Protein AF-A0A934S6K7-F1 (afdb_monomer)

Secondary structure (DSSP, 8-state):
------HHHHHHHHTTSS-HHHHHHHHHHHHHH-SS--HHHHHHHH-TT--HHHHHHHHHTT-S--S--HHHHHHHHHHHHHTS---GGGTHHHHHHHHTTTT-SS-HHHHHHHHHHHHHHHH-HHHHHHHHHHHHGGGHHHHHHHHHHHH-

pLDDT: mean 91.79, std 8.11, range [45.41, 98.19]

Sequence (152 aa):
MTSVDPHHLLAALQLGVIGRDDVIAWADRRIGETDDPPYWLIEVSTASRASRIDLESMLREHTSEPEPSDQEFLGAMSVRLLDLSHPLKDILPTMYERFCLSNRKDARDEVGMIYLIDDEFDWDPGRGVATAKEFLEPYLERGRSLVEETKS

Structure (mmCIF, N/CA/C/O backbone):
data_AF-A0A934S6K7-F1
#
_entry.id   AF-A0A934S6K7-F1
#
loop_
_atom_site.group_PDB
_atom_site.id
_atom_site.type_symbol
_atom_site.label_atom_id
_atom_site.label_alt_id
_atom_site.label_comp_id
_atom_site.label_asym_id
_atom_site.label_entity_id
_atom_site.label_seq_id
_atom_site.pdbx_PDB_ins_code
_atom_site.Cartn_x
_atom_site.Cartn_y
_atom_site.Cartn_z
_atom_site.occupancy
_atom_site.B_iso_or_equiv
_atom_site.auth_seq_id
_atom_site.auth_comp_id
_atom_site.auth_asym_id
_atom_site.auth_atom_id
_atom_site.pdbx_PDB_model_num
ATOM 1 N N . MET A 1 1 ? 12.663 9.197 -25.235 1.00 45.41 1 MET A N 1
ATOM 2 C CA . MET A 1 1 ? 12.681 8.036 -24.327 1.00 45.41 1 MET A CA 1
ATOM 3 C C . MET A 1 1 ? 12.073 8.481 -23.020 1.00 45.41 1 MET A C 1
ATOM 5 O O . MET A 1 1 ? 12.708 9.229 -22.289 1.00 45.41 1 MET A O 1
ATOM 9 N N . THR A 1 2 ? 10.817 8.129 -22.778 1.00 51.28 2 THR A N 1
ATOM 10 C CA . THR A 1 2 ? 10.206 8.267 -21.456 1.00 51.28 2 THR A CA 1
ATOM 11 C C . THR A 1 2 ? 10.890 7.230 -20.572 1.00 51.28 2 THR A C 1
ATOM 13 O O . THR A 1 2 ? 10.781 6.038 -20.836 1.00 51.28 2 THR A O 1
ATOM 16 N N . SER A 1 3 ? 11.695 7.677 -19.608 1.00 64.38 3 SER A N 1
ATOM 17 C CA . SER A 1 3 ? 12.250 6.779 -18.595 1.00 64.38 3 SER A CA 1
ATOM 18 C C . SER A 1 3 ? 11.077 6.171 -17.834 1.00 64.38 3 SER A C 1
ATOM 20 O O . SER A 1 3 ? 10.241 6.917 -17.328 1.00 64.38 3 SER A O 1
ATOM 22 N N . VAL A 1 4 ? 10.977 4.845 -17.801 1.00 75.62 4 VAL A N 1
ATOM 23 C CA . VAL A 1 4 ? 9.991 4.152 -16.968 1.00 75.62 4 VAL A CA 1
ATOM 24 C C . VAL A 1 4 ? 10.476 4.285 -15.527 1.00 75.62 4 VAL A C 1
ATOM 26 O O . VAL A 1 4 ? 11.463 3.652 -15.165 1.00 75.62 4 VAL A O 1
ATOM 29 N N . ASP A 1 5 ? 9.844 5.152 -14.737 1.00 85.62 5 ASP A N 1
ATOM 30 C CA . ASP A 1 5 ? 10.113 5.261 -13.301 1.00 85.62 5 ASP A CA 1
ATOM 31 C C . ASP A 1 5 ? 9.235 4.245 -12.553 1.00 85.62 5 ASP A C 1
ATOM 33 O O . ASP A 1 5 ? 8.005 4.338 -12.630 1.00 85.62 5 ASP A O 1
ATOM 37 N N . PRO A 1 6 ? 9.820 3.256 -11.854 1.00 91.81 6 PRO A N 1
ATOM 38 C CA . PRO A 1 6 ? 9.061 2.246 -11.137 1.00 91.81 6 PRO A CA 1
ATOM 39 C C . PRO A 1 6 ? 8.583 2.705 -9.750 1.00 91.81 6 PRO A C 1
ATOM 41 O O . PRO A 1 6 ? 8.136 1.851 -8.988 1.00 91.81 6 PRO A O 1
ATOM 44 N N . HIS A 1 7 ? 8.659 3.997 -9.394 1.00 93.19 7 HIS A N 1
ATOM 45 C CA . HIS A 1 7 ? 8.275 4.510 -8.069 1.00 93.19 7 HIS A CA 1
ATOM 46 C C . HIS A 1 7 ? 6.943 3.939 -7.554 1.00 93.19 7 HIS A C 1
ATOM 48 O O . HIS A 1 7 ? 6.908 3.265 -6.525 1.00 93.19 7 HIS A O 1
ATOM 54 N N . HIS A 1 8 ? 5.849 4.149 -8.292 1.00 91.62 8 HIS A N 1
ATOM 55 C CA . HIS A 1 8 ? 4.522 3.702 -7.866 1.00 91.62 8 HIS A CA 1
ATOM 56 C C . HIS A 1 8 ? 4.418 2.170 -7.773 1.00 91.62 8 HIS A C 1
ATOM 58 O O . HIS A 1 8 ? 3.750 1.648 -6.882 1.00 91.62 8 HIS A O 1
ATOM 64 N N . LEU A 1 9 ? 5.130 1.433 -8.632 1.00 94.12 9 LEU A N 1
ATOM 65 C CA . LEU A 1 9 ? 5.201 -0.028 -8.561 1.00 94.12 9 LEU A CA 1
ATOM 66 C C . LEU A 1 9 ? 5.937 -0.493 -7.297 1.00 94.12 9 LEU A C 1
ATOM 68 O O . LEU A 1 9 ? 5.471 -1.397 -6.603 1.00 94.12 9 LEU A O 1
ATOM 72 N N . LEU A 1 10 ? 7.066 0.146 -6.978 1.00 95.50 10 LEU A N 1
ATOM 73 C CA . LEU A 1 10 ? 7.830 -0.115 -5.763 1.00 95.50 10 LEU A CA 1
ATOM 74 C C . LEU A 1 10 ? 6.997 0.203 -4.517 1.00 95.50 10 LEU A C 1
ATOM 76 O O . LEU A 1 10 ? 6.909 -0.638 -3.625 1.00 95.50 10 LEU A O 1
ATOM 80 N N . ALA A 1 11 ? 6.347 1.367 -4.476 1.00 94.12 11 ALA A N 1
ATOM 81 C CA . ALA A 1 11 ? 5.475 1.771 -3.378 1.00 94.12 11 ALA A CA 1
ATOM 82 C C . ALA A 1 11 ? 4.327 0.768 -3.176 1.00 94.12 11 ALA A C 1
ATOM 84 O O . ALA A 1 11 ? 4.097 0.298 -2.060 1.00 94.12 11 ALA A O 1
ATOM 85 N N . ALA A 1 12 ? 3.648 0.366 -4.253 1.00 94.00 12 ALA A N 1
ATOM 86 C CA . ALA A 1 12 ? 2.582 -0.630 -4.200 1.00 94.00 12 ALA A CA 1
ATOM 87 C C . ALA A 1 12 ? 3.072 -1.977 -3.627 1.00 94.00 12 ALA A C 1
ATOM 89 O O . ALA A 1 12 ? 2.392 -2.593 -2.795 1.00 94.00 12 ALA A O 1
ATOM 90 N N . LEU A 1 13 ? 4.263 -2.425 -4.045 1.00 95.06 13 LEU A N 1
ATOM 91 C CA . LEU A 1 13 ? 4.880 -3.664 -3.571 1.00 95.06 13 LEU A CA 1
ATOM 92 C C . LEU A 1 13 ? 5.267 -3.568 -2.088 1.00 95.06 13 LEU A C 1
ATOM 94 O O . LEU A 1 13 ? 4.889 -4.438 -1.302 1.00 95.06 13 LEU A O 1
ATOM 98 N N . GLN A 1 14 ? 5.957 -2.495 -1.690 1.00 94.38 14 GLN A N 1
ATOM 99 C CA . GLN A 1 14 ? 6.378 -2.227 -0.308 1.00 94.38 14 GLN A CA 1
ATOM 100 C C . GLN A 1 14 ? 5.189 -2.162 0.656 1.00 94.38 14 GLN A C 1
ATOM 102 O O . GLN A 1 14 ? 5.246 -2.675 1.777 1.00 94.38 14 GLN A O 1
ATOM 107 N N . LEU A 1 15 ? 4.078 -1.582 0.211 1.00 93.75 15 LEU A N 1
ATOM 108 C CA . LEU A 1 15 ? 2.873 -1.431 1.020 1.00 93.75 15 LEU A CA 1
ATOM 109 C C . LEU A 1 15 ? 1.969 -2.675 0.983 1.00 93.75 15 LEU A C 1
ATOM 111 O O . LEU A 1 15 ? 0.989 -2.747 1.726 1.00 93.75 15 LEU A O 1
ATOM 115 N N . GLY A 1 16 ? 2.318 -3.679 0.171 1.00 92.12 16 GLY A N 1
ATOM 116 C CA . GLY A 1 16 ? 1.642 -4.973 0.117 1.00 92.12 16 GLY A CA 1
ATOM 117 C C . GLY A 1 16 ? 0.249 -4.930 -0.507 1.00 92.12 16 GLY A C 1
ATOM 118 O O . GLY A 1 16 ? -0.581 -5.774 -0.172 1.00 92.12 16 GLY A O 1
ATOM 119 N N . VAL A 1 17 ? -0.020 -3.952 -1.379 1.00 94.19 17 VAL A N 1
ATOM 120 C CA . VAL A 1 17 ? -1.268 -3.888 -2.168 1.00 94.19 17 VAL A CA 1
ATOM 121 C C . VAL A 1 17 ? -1.162 -4.641 -3.494 1.00 94.19 17 VAL A C 1
ATOM 123 O O . VAL A 1 17 ? -2.184 -4.938 -4.109 1.00 94.19 17 VAL A O 1
ATOM 126 N N . ILE A 1 18 ? 0.059 -4.998 -3.898 1.00 94.19 18 ILE A N 1
ATOM 127 C CA . ILE A 1 18 ? 0.346 -5.905 -5.011 1.00 94.19 18 ILE A CA 1
ATOM 128 C C . ILE A 1 18 ? 1.355 -6.978 -4.593 1.00 94.19 18 ILE A C 1
ATOM 130 O O . ILE A 1 18 ? 2.089 -6.827 -3.609 1.00 94.19 18 ILE A O 1
ATOM 134 N N . GLY A 1 19 ? 1.391 -8.072 -5.347 1.00 93.19 19 GLY A N 1
ATOM 135 C CA . GLY A 1 19 ? 2.331 -9.169 -5.172 1.00 93.19 19 GLY A CA 1
ATOM 136 C C . GLY A 1 19 ? 3.471 -9.166 -6.189 1.00 93.19 19 GLY A C 1
ATOM 137 O O . GLY A 1 19 ? 3.531 -8.367 -7.119 1.00 93.19 19 GL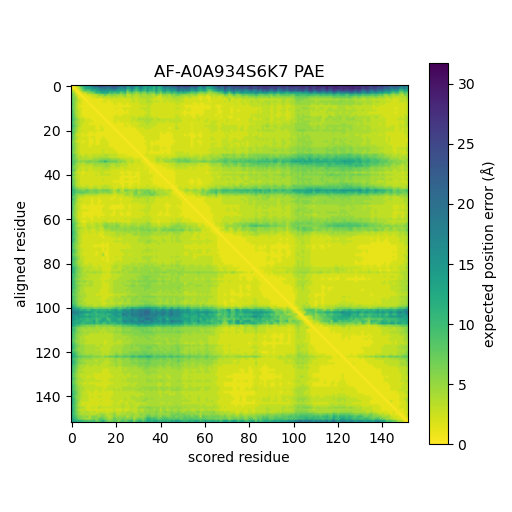Y A O 1
ATOM 138 N N . ARG A 1 20 ? 4.379 -10.135 -6.036 1.00 94.75 20 ARG A N 1
ATOM 139 C CA . ARG A 1 20 ? 5.492 -10.357 -6.977 1.00 94.75 20 ARG A CA 1
ATOM 140 C C . ARG A 1 20 ? 5.003 -10.618 -8.401 1.00 94.75 20 ARG A C 1
ATOM 142 O O . ARG A 1 20 ? 5.603 -10.142 -9.355 1.00 94.75 20 ARG A O 1
ATOM 149 N N . ASP A 1 21 ? 3.928 -11.389 -8.527 1.00 93.44 21 ASP A N 1
ATOM 150 C CA . ASP A 1 21 ? 3.403 -11.796 -9.827 1.00 93.44 21 ASP A CA 1
ATOM 151 C C . ASP A 1 21 ? 2.821 -10.588 -10.579 1.00 93.44 21 ASP A C 1
ATOM 153 O O . ASP A 1 21 ? 2.961 -10.507 -11.796 1.00 93.44 21 ASP A O 1
ATOM 157 N N . ASP A 1 22 ? 2.263 -9.604 -9.861 1.00 94.56 22 ASP A N 1
ATOM 158 C CA . ASP A 1 22 ? 1.815 -8.336 -10.448 1.00 94.56 22 ASP A CA 1
ATOM 159 C C . ASP A 1 22 ? 2.997 -7.523 -10.999 1.00 94.56 22 ASP A C 1
ATOM 161 O O . ASP A 1 22 ? 2.909 -6.979 -12.098 1.00 94.56 22 ASP A O 1
ATOM 165 N N . VAL A 1 23 ? 4.120 -7.487 -10.269 1.00 95.06 23 VAL A N 1
ATOM 166 C CA . VAL A 1 23 ? 5.362 -6.805 -10.682 1.00 95.06 23 VAL A CA 1
ATOM 167 C C . VAL A 1 23 ? 5.957 -7.442 -11.934 1.00 95.06 23 VAL A C 1
ATOM 169 O O . VAL A 1 23 ? 6.309 -6.737 -12.879 1.00 95.06 23 VAL A O 1
ATOM 172 N N . ILE A 1 24 ? 6.032 -8.774 -11.968 1.00 94.62 24 ILE A N 1
ATOM 173 C CA . ILE A 1 24 ? 6.522 -9.520 -13.135 1.00 94.62 24 ILE A CA 1
ATOM 174 C C . ILE A 1 24 ? 5.600 -9.280 -14.335 1.00 94.62 24 ILE A C 1
ATOM 176 O O . ILE A 1 24 ? 6.071 -8.922 -15.411 1.00 94.62 24 ILE A O 1
ATOM 180 N N . ALA A 1 25 ? 4.283 -9.393 -14.141 1.00 94.06 25 ALA A N 1
ATOM 181 C CA . ALA A 1 25 ? 3.315 -9.171 -15.208 1.00 94.06 25 ALA A CA 1
ATOM 182 C C . ALA A 1 25 ? 3.346 -7.726 -15.733 1.00 94.06 25 ALA A C 1
ATOM 184 O O . ALA A 1 25 ? 3.138 -7.497 -16.924 1.00 94.06 25 ALA A O 1
ATOM 185 N N . TRP A 1 26 ? 3.591 -6.744 -14.862 1.00 94.69 26 TRP A N 1
ATOM 186 C CA . TRP A 1 26 ? 3.822 -5.361 -15.273 1.00 94.69 26 TRP A CA 1
ATOM 187 C C . TRP A 1 26 ? 5.076 -5.239 -16.142 1.00 94.69 26 TRP A C 1
ATOM 189 O O . TRP A 1 26 ? 5.010 -4.626 -17.207 1.00 94.69 26 TRP A O 1
ATOM 199 N N . ALA A 1 27 ? 6.185 -5.872 -15.750 1.00 94.62 27 ALA A N 1
ATOM 200 C CA . ALA A 1 27 ? 7.419 -5.841 -16.531 1.00 94.62 27 ALA A CA 1
ATOM 201 C C . ALA A 1 27 ? 7.230 -6.474 -17.918 1.00 94.62 27 ALA A C 1
ATOM 203 O O . ALA A 1 27 ? 7.618 -5.873 -18.920 1.00 94.62 27 ALA A O 1
ATOM 204 N N . ASP A 1 28 ? 6.552 -7.622 -17.992 1.00 94.62 28 ASP A N 1
ATOM 205 C CA . ASP A 1 28 ? 6.218 -8.294 -19.254 1.00 94.62 28 ASP A CA 1
ATOM 206 C C . ASP A 1 28 ? 5.406 -7.392 -20.196 1.00 94.62 28 ASP A C 1
ATOM 208 O O . ASP A 1 28 ? 5.706 -7.302 -21.390 1.00 94.62 28 ASP A O 1
ATOM 212 N N . ARG A 1 29 ? 4.394 -6.685 -19.668 1.00 93.25 29 ARG A N 1
ATOM 213 C CA . ARG A 1 29 ? 3.597 -5.727 -20.454 1.00 93.25 29 ARG A CA 1
ATOM 214 C C . ARG A 1 29 ? 4.459 -4.585 -20.981 1.00 93.25 29 ARG A C 1
ATOM 216 O O . ARG A 1 29 ? 4.433 -4.310 -22.178 1.00 93.25 29 ARG A O 1
ATOM 223 N N . ARG A 1 30 ? 5.270 -3.967 -20.119 1.00 92.31 30 ARG A N 1
ATOM 224 C CA . ARG A 1 30 ? 6.146 -2.846 -20.499 1.00 92.31 30 ARG A CA 1
ATOM 225 C C . ARG A 1 30 ? 7.193 -3.240 -21.539 1.00 92.31 30 ARG A C 1
ATOM 227 O O . ARG A 1 30 ? 7.492 -2.438 -22.423 1.00 92.31 30 ARG A O 1
ATOM 234 N N . ILE A 1 31 ? 7.702 -4.472 -21.481 1.00 93.12 31 ILE A N 1
ATOM 235 C CA . ILE A 1 31 ? 8.561 -5.048 -22.525 1.00 93.12 31 ILE A CA 1
ATOM 236 C C . ILE A 1 31 ? 7.799 -5.148 -23.849 1.00 93.12 31 ILE A C 1
ATOM 238 O O . ILE A 1 31 ? 8.321 -4.732 -24.876 1.00 93.12 31 ILE A O 1
ATOM 242 N N . GLY A 1 32 ? 6.563 -5.658 -23.837 1.00 91.81 32 GLY A N 1
ATOM 243 C CA . GLY A 1 32 ? 5.741 -5.787 -25.046 1.00 91.81 32 GLY A CA 1
ATOM 244 C C . GLY A 1 32 ? 5.332 -4.454 -25.689 1.00 91.81 32 GLY A C 1
ATOM 245 O O . GLY A 1 32 ? 5.077 -4.411 -26.890 1.00 91.81 32 GLY A O 1
ATOM 246 N N . GLU A 1 33 ? 5.278 -3.375 -24.907 1.00 90.69 33 GLU A N 1
ATOM 247 C CA . GLU A 1 33 ? 4.948 -2.016 -25.362 1.00 90.69 33 GLU A CA 1
ATOM 248 C C . GLU A 1 33 ? 6.155 -1.225 -25.891 1.00 90.69 33 GLU A C 1
ATOM 250 O O . GLU A 1 33 ? 5.976 -0.162 -26.488 1.00 90.69 33 GLU A O 1
ATOM 255 N N . THR A 1 34 ? 7.378 -1.712 -25.661 1.00 87.00 34 THR A N 1
ATOM 256 C CA . THR A 1 34 ? 8.613 -0.967 -25.931 1.00 87.00 34 THR A CA 1
ATOM 257 C C . THR A 1 34 ? 9.475 -1.706 -26.950 1.00 87.00 34 THR A C 1
ATOM 259 O O . THR A 1 34 ? 9.864 -2.844 -26.719 1.00 87.00 34 THR A O 1
ATOM 262 N N . ASP A 1 35 ? 9.844 -1.044 -28.051 1.00 88.19 35 ASP A N 1
ATOM 263 C CA . ASP A 1 35 ? 10.693 -1.651 -29.093 1.00 88.19 35 ASP A CA 1
ATOM 264 C C . ASP A 1 35 ? 12.117 -1.990 -28.597 1.00 88.19 35 ASP A C 1
ATOM 266 O O . ASP A 1 35 ? 12.725 -2.952 -29.062 1.00 88.19 35 ASP A O 1
ATOM 270 N N . ASP A 1 36 ? 12.645 -1.199 -27.656 1.00 89.75 36 ASP A N 1
ATOM 271 C CA . ASP A 1 36 ? 13.972 -1.360 -27.040 1.00 89.75 36 ASP A CA 1
ATOM 272 C C . ASP A 1 36 ? 13.860 -1.238 -25.505 1.00 89.75 36 ASP A C 1
ATOM 274 O O . ASP A 1 36 ? 14.104 -0.165 -24.937 1.00 89.75 36 ASP A O 1
ATOM 278 N N . PRO A 1 37 ? 13.368 -2.286 -24.814 1.00 90.25 37 PRO A N 1
ATOM 279 C CA . PRO A 1 37 ? 13.133 -2.236 -23.379 1.00 90.25 37 PRO A CA 1
ATOM 280 C C . PRO A 1 37 ? 14.462 -2.184 -22.611 1.00 90.25 37 PRO A C 1
ATOM 282 O O . PRO A 1 37 ? 15.412 -2.895 -22.954 1.00 90.25 37 PRO A O 1
ATOM 285 N N . PRO A 1 38 ? 14.551 -1.388 -21.532 1.00 91.50 38 PRO A N 1
ATOM 286 C CA . PRO A 1 38 ? 15.770 -1.317 -20.744 1.00 91.50 38 PRO A CA 1
ATOM 287 C C . PRO A 1 38 ? 16.055 -2.663 -20.065 1.00 91.50 38 PRO A C 1
ATOM 289 O O . PRO A 1 38 ? 15.145 -3.353 -19.609 1.00 91.50 38 PRO A O 1
ATOM 292 N 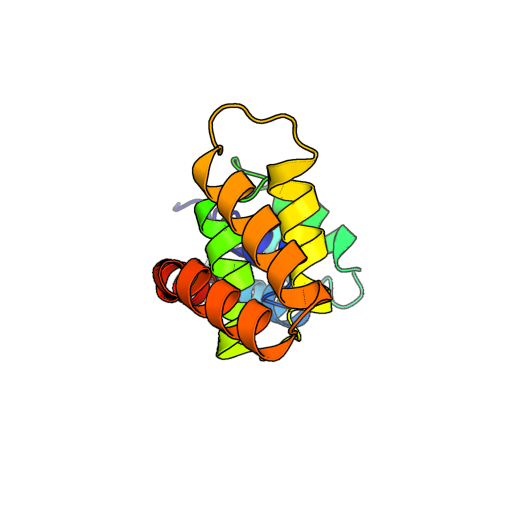N . TYR A 1 39 ? 17.337 -3.019 -19.960 1.00 92.50 39 TYR A N 1
ATOM 293 C CA . TYR A 1 39 ? 17.766 -4.343 -19.492 1.00 92.50 39 TYR A CA 1
ATOM 294 C C . TYR A 1 39 ? 17.217 -4.717 -18.104 1.00 92.50 39 TYR A C 1
ATOM 296 O O . TYR A 1 39 ? 16.782 -5.849 -17.909 1.00 92.50 39 TYR A O 1
ATOM 304 N N . TRP A 1 40 ? 17.132 -3.759 -17.178 1.00 93.69 40 TRP A N 1
ATOM 305 C CA . TRP A 1 40 ? 16.592 -3.997 -15.835 1.00 93.69 40 TRP A CA 1
ATOM 306 C C . TRP A 1 40 ? 15.147 -4.516 -15.848 1.00 93.69 40 TRP A C 1
ATOM 308 O O . TRP A 1 40 ? 14.753 -5.303 -14.992 1.00 93.69 40 TRP A O 1
ATOM 318 N N . LEU A 1 41 ? 14.351 -4.123 -16.846 1.00 94.25 41 LEU A N 1
ATOM 319 C CA . LEU A 1 41 ? 12.968 -4.564 -16.988 1.00 94.25 41 LEU A CA 1
ATOM 320 C C . LEU A 1 41 ? 12.903 -6.045 -17.389 1.00 94.25 41 LEU A C 1
ATOM 322 O O . LEU A 1 41 ? 12.055 -6.788 -16.898 1.00 94.25 41 LEU A O 1
ATOM 326 N N . ILE A 1 42 ? 13.847 -6.489 -18.226 1.00 94.56 42 ILE A N 1
ATOM 327 C CA . ILE A 1 42 ? 14.028 -7.900 -18.600 1.00 94.56 42 ILE A CA 1
ATOM 328 C C . ILE A 1 42 ? 14.454 -8.717 -17.374 1.00 94.56 42 ILE A C 1
ATOM 330 O O . ILE A 1 42 ? 13.958 -9.825 -17.160 1.00 94.56 42 ILE A O 1
ATOM 334 N N . GLU A 1 43 ? 15.339 -8.173 -16.538 1.00 95.19 43 GLU A N 1
ATOM 335 C CA . GLU A 1 43 ? 15.738 -8.831 -15.291 1.00 95.19 43 GLU A CA 1
ATOM 336 C C . GLU A 1 43 ? 14.545 -9.003 -14.348 1.00 95.19 43 GLU A C 1
ATOM 338 O O . GLU A 1 43 ? 14.328 -10.105 -13.848 1.00 95.19 43 GLU A O 1
ATOM 343 N N . VAL A 1 44 ? 13.717 -7.967 -14.164 1.00 94.88 44 VAL A N 1
ATOM 344 C CA . VAL A 1 44 ? 12.491 -8.057 -13.350 1.00 94.88 44 VAL A CA 1
ATOM 345 C C . VAL A 1 44 ? 11.511 -9.089 -13.922 1.00 94.88 44 VAL A C 1
ATOM 347 O O . VAL A 1 44 ? 11.021 -9.939 -13.181 1.00 94.88 44 VAL A O 1
ATOM 350 N N . SER A 1 45 ? 11.258 -9.070 -15.233 1.00 95.44 45 SER A N 1
ATOM 351 C CA . SER A 1 45 ? 10.376 -10.032 -15.923 1.00 95.44 45 SER A CA 1
ATOM 352 C C . SER A 1 45 ? 10.830 -11.488 -15.728 1.00 95.44 45 SER A C 1
ATOM 354 O O . SER A 1 45 ? 10.030 -12.395 -15.484 1.00 95.44 45 SER A O 1
ATOM 356 N N . THR A 1 46 ? 12.140 -11.735 -15.753 1.00 95.25 46 THR A N 1
ATOM 357 C CA . THR A 1 46 ? 12.698 -13.091 -15.621 1.00 95.25 46 THR A CA 1
ATOM 358 C C . THR A 1 46 ? 12.895 -13.544 -14.167 1.00 95.25 46 THR A C 1
ATOM 360 O O . THR A 1 46 ? 13.153 -14.727 -13.911 1.00 95.25 46 THR A O 1
ATOM 363 N N . ALA A 1 47 ? 12.674 -12.660 -13.189 1.00 93.25 47 ALA A N 1
ATOM 364 C CA . ALA A 1 47 ? 12.870 -12.880 -11.756 1.00 93.25 47 ALA A CA 1
ATOM 365 C C . ALA A 1 47 ? 11.761 -13.717 -11.070 1.00 93.25 47 ALA A C 1
ATOM 367 O O . ALA A 1 47 ? 11.432 -13.516 -9.903 1.00 93.25 47 ALA A O 1
ATOM 368 N N . SER A 1 48 ? 11.215 -14.731 -11.747 1.00 82.94 48 SER A N 1
ATOM 369 C CA . SER A 1 48 ? 10.099 -15.580 -11.265 1.00 82.94 48 SER A CA 1
ATOM 370 C C . SER A 1 48 ? 10.291 -16.221 -9.876 1.00 82.94 48 SER A C 1
ATOM 372 O O . SER A 1 48 ? 9.325 -16.536 -9.169 1.00 82.94 48 SER A O 1
ATOM 374 N N . ARG A 1 49 ? 11.546 -16.423 -9.456 1.00 88.56 49 ARG A N 1
ATOM 375 C CA . ARG A 1 49 ? 11.911 -16.994 -8.147 1.00 88.56 49 ARG A CA 1
ATOM 376 C C . ARG A 1 49 ? 12.425 -15.968 -7.139 1.00 88.56 49 ARG A C 1
ATOM 378 O O . ARG A 1 49 ? 12.652 -16.355 -5.996 1.00 88.56 49 ARG A O 1
ATOM 385 N N . ALA A 1 50 ? 12.593 -14.708 -7.531 1.00 90.81 50 ALA A N 1
ATOM 386 C CA . ALA A 1 50 ? 13.087 -13.660 -6.647 1.00 90.81 50 ALA A CA 1
ATOM 387 C C . ALA A 1 50 ? 12.127 -13.446 -5.478 1.00 90.81 50 ALA A C 1
ATOM 389 O O . ALA A 1 50 ? 10.905 -13.510 -5.637 1.00 90.81 50 ALA A O 1
ATOM 390 N N . SER A 1 51 ? 12.656 -13.234 -4.279 1.00 94.12 51 SER A N 1
ATOM 391 C CA . SER A 1 51 ? 11.814 -12.873 -3.145 1.00 94.12 51 SER A CA 1
ATOM 392 C C . SER A 1 51 ? 11.201 -11.485 -3.367 1.00 94.12 51 SER A C 1
ATOM 394 O O . SER A 1 51 ? 11.632 -10.719 -4.227 1.00 94.12 51 SER A O 1
ATOM 396 N N . ARG A 1 52 ? 10.181 -11.139 -2.577 1.00 94.25 52 ARG A N 1
ATOM 397 C CA . ARG A 1 52 ? 9.636 -9.776 -2.589 1.00 94.25 52 ARG A CA 1
ATOM 398 C C . ARG A 1 52 ? 10.727 -8.733 -2.301 1.00 94.25 52 ARG A C 1
ATOM 400 O O . ARG A 1 52 ? 10.752 -7.711 -2.967 1.00 94.25 52 ARG A O 1
ATOM 407 N N . ILE A 1 53 ? 11.628 -9.020 -1.360 1.00 94.69 53 ILE A N 1
ATOM 408 C CA . ILE A 1 53 ? 12.736 -8.127 -0.989 1.00 94.69 53 ILE A CA 1
ATOM 409 C C . ILE A 1 53 ? 13.688 -7.931 -2.172 1.00 94.69 53 ILE A C 1
ATOM 411 O O . ILE A 1 53 ? 14.081 -6.805 -2.450 1.00 94.69 53 ILE A O 1
ATOM 415 N N . ASP A 1 54 ? 14.007 -9.000 -2.904 1.00 95.31 54 ASP A N 1
ATOM 416 C CA . ASP A 1 54 ? 14.877 -8.903 -4.082 1.00 95.31 54 ASP A CA 1
ATOM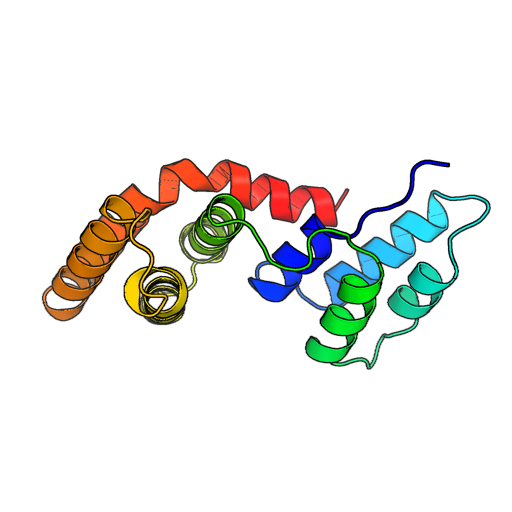 417 C C . ASP A 1 54 ? 14.244 -8.017 -5.166 1.00 95.31 54 ASP A C 1
ATOM 419 O O . ASP A 1 54 ? 14.914 -7.152 -5.723 1.00 95.31 54 ASP A O 1
ATOM 423 N N . LEU A 1 55 ? 12.939 -8.178 -5.424 1.00 95.75 55 LEU A N 1
ATOM 424 C CA . LEU A 1 55 ? 12.212 -7.319 -6.365 1.00 95.75 55 LEU A CA 1
ATOM 425 C C . LEU A 1 55 ? 12.169 -5.861 -5.893 1.00 95.75 55 LEU A C 1
ATOM 427 O O . LEU A 1 55 ? 12.394 -4.959 -6.694 1.00 95.75 55 LEU A O 1
ATOM 431 N N . GLU A 1 56 ? 11.927 -5.614 -4.602 1.00 95.75 56 GLU A N 1
ATOM 432 C CA . GLU A 1 56 ? 11.999 -4.263 -4.036 1.00 95.75 56 GLU A CA 1
ATOM 433 C C . GLU A 1 56 ? 13.390 -3.647 -4.243 1.00 95.75 56 GLU A C 1
ATOM 435 O O . GLU A 1 56 ? 13.482 -2.486 -4.635 1.00 95.75 56 GLU A O 1
ATOM 440 N N . SER A 1 57 ? 14.469 -4.409 -4.032 1.00 95.25 57 SER A N 1
ATOM 441 C CA . SER A 1 57 ? 15.842 -3.954 -4.282 1.00 95.25 57 SER A CA 1
ATOM 442 C C . SER A 1 57 ? 16.079 -3.599 -5.749 1.00 95.25 57 SER A C 1
ATOM 444 O O . SER A 1 57 ? 16.596 -2.519 -6.021 1.00 95.25 57 SER A O 1
ATOM 446 N N . MET A 1 58 ? 15.648 -4.449 -6.685 1.00 95.06 58 MET A N 1
ATOM 447 C CA . MET A 1 58 ? 15.791 -4.187 -8.122 1.00 95.06 58 MET A CA 1
ATOM 448 C C . MET A 1 58 ? 15.056 -2.909 -8.542 1.00 95.06 58 MET A C 1
ATOM 450 O O . MET A 1 58 ? 15.621 -2.061 -9.224 1.00 95.06 58 MET A O 1
ATOM 454 N N . LEU A 1 59 ? 13.804 -2.728 -8.108 1.00 95.00 59 LEU A N 1
ATOM 455 C CA . LEU A 1 59 ? 13.029 -1.529 -8.445 1.00 95.00 59 LEU A CA 1
ATOM 456 C C . LEU A 1 59 ? 13.619 -0.266 -7.797 1.00 95.00 59 LEU A C 1
ATOM 458 O O . LEU A 1 59 ? 13.627 0.800 -8.414 1.00 95.00 59 LEU A O 1
ATOM 462 N N . ARG A 1 60 ? 14.151 -0.385 -6.574 1.00 95.50 60 ARG A N 1
ATOM 463 C CA . ARG A 1 60 ? 14.770 0.717 -5.823 1.00 95.50 60 ARG A CA 1
ATOM 464 C C . ARG A 1 60 ? 15.975 1.326 -6.544 1.00 95.50 60 ARG A C 1
ATOM 466 O O . ARG A 1 60 ? 16.189 2.527 -6.427 1.00 95.50 60 ARG A O 1
ATOM 473 N N . GLU A 1 61 ? 16.739 0.537 -7.297 1.00 94.31 61 GLU A N 1
ATOM 474 C CA . GLU A 1 61 ? 17.897 1.020 -8.070 1.00 94.31 61 GLU A CA 1
ATOM 475 C C . GLU A 1 61 ? 17.511 1.909 -9.264 1.00 94.31 61 GLU A C 1
ATOM 477 O O . GLU A 1 61 ? 18.347 2.649 -9.786 1.00 94.31 61 GLU A O 1
ATOM 482 N N . HIS A 1 62 ? 16.243 1.863 -9.682 1.00 93.38 62 HIS A N 1
ATOM 483 C CA . HIS A 1 62 ? 15.756 2.517 -10.896 1.00 93.38 62 HIS A CA 1
ATOM 484 C C . HIS A 1 62 ? 14.732 3.625 -10.650 1.00 93.38 62 HIS A C 1
ATOM 486 O O . HIS A 1 62 ? 14.213 4.185 -11.613 1.00 93.38 62 HIS A O 1
ATOM 492 N N . THR A 1 63 ? 14.478 3.984 -9.392 1.00 91.62 63 THR A N 1
ATOM 493 C CA . THR A 1 63 ? 13.620 5.117 -9.031 1.00 91.62 63 THR A CA 1
ATOM 494 C C . THR A 1 63 ? 14.399 6.198 -8.285 1.00 91.62 63 THR A C 1
ATOM 496 O O . THR A 1 63 ? 15.330 5.912 -7.530 1.00 91.62 63 THR A O 1
ATOM 499 N N . SER A 1 64 ? 14.017 7.462 -8.481 1.00 87.81 64 SER A N 1
ATOM 500 C CA . SER A 1 64 ? 14.533 8.581 -7.682 1.00 87.81 64 SER A CA 1
ATOM 501 C C . SER A 1 64 ? 13.855 8.711 -6.318 1.00 87.81 64 SER A C 1
ATOM 503 O O . SER A 1 64 ? 14.382 9.401 -5.445 1.00 87.81 64 SER A O 1
ATOM 505 N N . GLU A 1 65 ? 12.713 8.050 -6.119 1.00 90.94 65 GLU A N 1
ATOM 506 C CA . GLU A 1 65 ? 11.882 8.162 -4.919 1.00 90.94 65 GLU A CA 1
ATOM 507 C C . GLU A 1 65 ? 11.663 6.758 -4.326 1.00 90.94 65 GLU A C 1
ATOM 509 O O . GLU A 1 65 ? 10.667 6.096 -4.582 1.00 90.94 65 GLU A O 1
ATOM 514 N N . PRO A 1 66 ? 12.618 6.214 -3.558 1.00 88.69 66 PRO A N 1
ATOM 515 C CA . PRO A 1 66 ? 12.577 4.807 -3.149 1.00 88.69 66 PRO A CA 1
ATOM 516 C C . PRO A 1 66 ? 11.622 4.505 -1.984 1.00 88.69 66 PRO A C 1
ATOM 518 O O . PRO A 1 66 ? 11.423 3.339 -1.635 1.00 88.69 66 PRO A O 1
ATOM 521 N N . GLU A 1 67 ? 11.089 5.547 -1.348 1.00 91.44 67 GLU A N 1
ATOM 522 C CA . GLU A 1 67 ? 10.198 5.460 -0.198 1.00 91.44 67 GLU A CA 1
ATOM 523 C C . GLU A 1 67 ? 8.837 6.053 -0.572 1.00 91.44 67 GLU A C 1
ATOM 525 O O . GLU A 1 67 ? 8.799 7.125 -1.180 1.00 91.44 67 GLU A O 1
ATOM 530 N N . PRO A 1 68 ? 7.723 5.411 -0.188 1.00 92.25 68 PRO A N 1
ATOM 531 C CA . PRO A 1 68 ? 6.398 5.922 -0.487 1.00 92.25 68 PRO A CA 1
ATOM 532 C C . PRO A 1 68 ? 6.151 7.195 0.318 1.00 92.25 68 PRO A C 1
ATOM 534 O O . PRO A 1 68 ? 6.576 7.310 1.475 1.00 92.25 68 PRO A O 1
ATOM 537 N N . SER A 1 69 ? 5.415 8.135 -0.261 1.00 92.50 69 SER A N 1
ATOM 538 C CA . SER A 1 69 ? 4.879 9.282 0.469 1.00 92.50 69 SER A CA 1
ATOM 539 C C . SER A 1 69 ? 3.835 8.838 1.501 1.00 92.50 69 SER A C 1
ATOM 541 O O . SER A 1 69 ? 3.305 7.726 1.462 1.00 92.50 69 SER A O 1
ATOM 543 N N . ASP A 1 70 ? 3.481 9.719 2.435 1.00 92.69 70 ASP A N 1
ATOM 544 C CA . ASP A 1 70 ? 2.434 9.400 3.415 1.00 92.69 70 ASP A CA 1
ATOM 545 C C . ASP A 1 70 ? 1.048 9.276 2.785 1.00 92.69 70 ASP A C 1
ATOM 547 O O . ASP A 1 70 ? 0.223 8.501 3.257 1.00 92.69 70 ASP A O 1
ATOM 551 N N . GLN A 1 71 ? 0.805 10.004 1.695 1.00 93.19 71 GLN A N 1
ATOM 552 C CA . GLN A 1 71 ? -0.439 9.913 0.935 1.00 93.19 71 GLN A CA 1
ATOM 553 C C . GLN A 1 71 ? -0.572 8.541 0.266 1.00 93.19 71 GLN A C 1
ATOM 555 O O . GLN A 1 71 ? -1.640 7.935 0.301 1.00 93.19 71 GLN A O 1
ATOM 560 N N . GLU A 1 72 ? 0.517 8.015 -0.298 1.00 94.44 72 GLU A N 1
ATOM 561 C CA . GLU A 1 72 ? 0.549 6.653 -0.847 1.00 94.44 72 GLU A CA 1
ATOM 562 C C . GLU A 1 72 ? 0.441 5.602 0.243 1.00 94.44 72 GLU A C 1
ATOM 564 O O . GLU A 1 72 ? -0.294 4.631 0.083 1.00 94.44 72 GLU A O 1
ATOM 569 N N . PHE A 1 73 ? 1.115 5.817 1.372 1.00 95.81 73 PHE A N 1
ATOM 570 C CA . PHE A 1 73 ? 1.006 4.943 2.529 1.00 95.81 73 PHE A CA 1
ATOM 571 C C . PHE A 1 73 ? -0.447 4.841 3.019 1.00 95.81 73 PH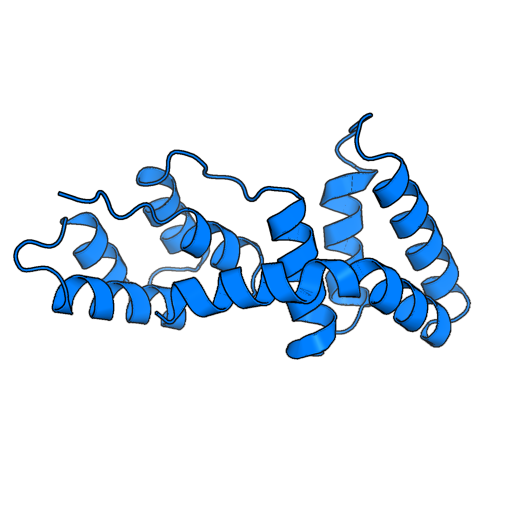E A C 1
ATOM 573 O O . PHE A 1 73 ? -0.980 3.736 3.125 1.00 95.81 73 PHE A O 1
ATOM 580 N N . LEU A 1 74 ? -1.109 5.974 3.279 1.00 96.44 74 LEU A N 1
ATOM 581 C CA . LEU A 1 74 ? -2.502 6.005 3.737 1.00 96.44 74 LEU A CA 1
ATOM 582 C C . LEU A 1 74 ? -3.459 5.458 2.671 1.00 96.44 74 LEU A C 1
ATOM 584 O O . LEU A 1 74 ? -4.370 4.705 3.012 1.00 96.44 74 LEU A O 1
ATOM 588 N N . GLY A 1 75 ? -3.209 5.739 1.389 1.00 97.06 75 GLY A N 1
ATOM 589 C CA . GLY A 1 75 ? -3.949 5.136 0.279 1.00 97.06 75 GLY A CA 1
ATOM 590 C C . GLY A 1 75 ? -3.799 3.613 0.215 1.00 97.06 75 GLY A C 1
ATOM 591 O O . GLY A 1 75 ? -4.761 2.887 -0.013 1.00 97.06 75 GLY A O 1
ATOM 592 N N . ALA A 1 76 ? -2.613 3.073 0.480 1.00 96.75 76 ALA A N 1
ATOM 593 C CA . ALA A 1 76 ? -2.446 1.628 0.536 1.00 96.75 76 ALA A CA 1
ATOM 594 C C . ALA A 1 76 ? -3.132 1.014 1.764 1.00 96.75 76 ALA A C 1
ATOM 596 O O . ALA A 1 76 ? -3.721 -0.063 1.666 1.00 96.75 76 ALA A O 1
ATOM 597 N N . MET A 1 77 ? -3.090 1.684 2.922 1.00 97.69 77 MET A N 1
ATOM 598 C CA . MET A 1 77 ? -3.797 1.211 4.118 1.00 97.69 77 MET A CA 1
ATOM 599 C C . MET A 1 77 ? -5.316 1.227 3.913 1.00 97.69 77 MET A C 1
ATOM 601 O O . MET A 1 77 ? -5.989 0.285 4.335 1.00 97.69 77 MET A O 1
ATOM 605 N N . SER A 1 78 ? -5.849 2.235 3.216 1.00 97.69 78 SER A N 1
ATOM 606 C CA . SER A 1 78 ? -7.270 2.304 2.874 1.00 97.69 78 SER A CA 1
ATOM 607 C C . SER A 1 78 ? -7.678 1.176 1.923 1.00 97.69 78 SER A C 1
ATOM 609 O O . SER A 1 78 ? -8.648 0.485 2.217 1.00 97.69 78 SER A O 1
ATOM 611 N N . VAL A 1 79 ? -6.903 0.883 0.871 1.00 97.25 79 VAL A N 1
ATOM 612 C CA . VAL A 1 79 ? -7.143 -0.279 -0.011 1.00 97.25 79 VAL A CA 1
ATOM 613 C C . VAL A 1 79 ? -7.091 -1.590 0.769 1.00 97.25 79 VAL A C 1
ATOM 615 O O . VAL A 1 79 ? -7.983 -2.428 0.624 1.00 97.25 79 VAL A O 1
ATOM 618 N N . ARG A 1 80 ? -6.086 -1.773 1.636 1.00 96.31 80 ARG A N 1
ATOM 619 C CA . ARG A 1 80 ? -5.974 -2.977 2.474 1.00 96.31 80 ARG A CA 1
ATOM 620 C C . ARG A 1 80 ? -7.214 -3.153 3.351 1.00 96.31 80 ARG A C 1
ATOM 622 O O . ARG A 1 80 ? -7.759 -4.252 3.392 1.00 96.31 80 ARG A O 1
ATOM 629 N N . LEU A 1 81 ? -7.676 -2.095 4.020 1.00 96.69 81 LEU A N 1
ATOM 630 C CA . LEU A 1 81 ? -8.821 -2.160 4.931 1.00 96.69 81 LEU A CA 1
ATOM 631 C C . LEU A 1 81 ? -10.166 -2.295 4.199 1.00 96.69 81 LEU A C 1
ATOM 633 O O . LEU A 1 81 ? -11.02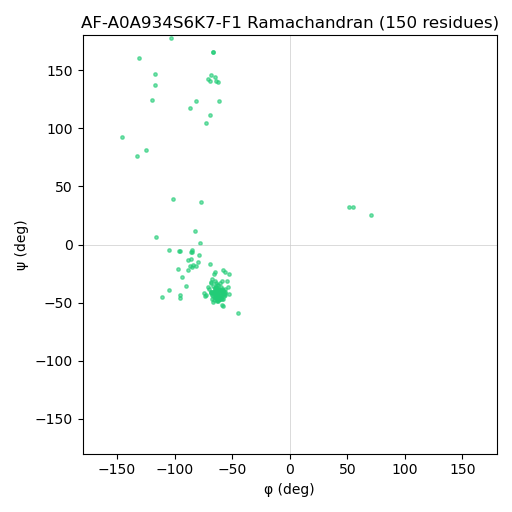5 -3.063 4.631 1.00 96.69 81 LEU A O 1
ATOM 637 N N . LEU A 1 82 ? -10.373 -1.519 3.133 1.00 95.56 82 LEU A N 1
ATOM 638 C CA . LEU A 1 82 ? -11.684 -1.305 2.512 1.00 95.56 82 LEU A CA 1
ATOM 639 C C . LEU A 1 82 ? -11.940 -2.232 1.322 1.00 95.56 82 LEU A C 1
ATOM 641 O O . LEU A 1 82 ? -13.023 -2.805 1.238 1.00 95.56 82 LEU A O 1
ATOM 645 N N . ASP A 1 83 ? -10.955 -2.417 0.441 1.00 94.56 83 ASP A N 1
ATOM 646 C CA . ASP A 1 83 ? -11.119 -3.212 -0.783 1.00 94.56 83 ASP A CA 1
ATOM 647 C C . ASP A 1 83 ? -10.654 -4.661 -0.577 1.00 94.56 83 ASP A C 1
ATOM 649 O O . ASP A 1 83 ? -11.365 -5.606 -0.920 1.00 94.56 83 ASP A O 1
ATOM 653 N N . LEU A 1 84 ? -9.484 -4.857 0.041 1.00 91.88 84 LEU A N 1
ATOM 654 C CA . LEU A 1 84 ? -8.931 -6.193 0.312 1.00 91.88 84 LEU A CA 1
ATOM 655 C C . LEU A 1 84 ? -9.464 -6.811 1.611 1.00 91.88 84 LEU A C 1
ATOM 657 O O . LEU A 1 84 ? -9.199 -7.980 1.891 1.00 91.88 84 LEU A O 1
ATOM 661 N N . SER A 1 85 ? -10.235 -6.048 2.394 1.00 94.69 85 SER A N 1
ATOM 662 C CA . SER A 1 85 ? -10.867 -6.499 3.642 1.00 94.69 85 SER A CA 1
ATOM 663 C C . SER A 1 85 ? -9.883 -7.092 4.662 1.00 94.69 85 SER A C 1
ATOM 665 O O . SER A 1 85 ? -10.235 -7.993 5.430 1.00 94.69 85 SER A O 1
ATOM 667 N N . HIS A 1 86 ? -8.642 -6.602 4.689 1.00 95.31 86 HIS A N 1
ATOM 668 C CA . HIS A 1 86 ? -7.694 -6.958 5.738 1.00 95.31 86 HIS A CA 1
ATOM 669 C C . HIS A 1 86 ? -8.210 -6.458 7.094 1.00 95.31 86 HIS A C 1
ATOM 671 O O . HIS A 1 86 ? -8.754 -5.354 7.188 1.00 95.31 86 HIS A O 1
ATOM 677 N N . PRO A 1 87 ? -8.040 -7.241 8.170 1.00 96.56 87 PRO A N 1
ATOM 678 C CA . PRO A 1 87 ? -8.519 -6.835 9.478 1.00 96.56 87 PRO A CA 1
ATOM 679 C C . PRO A 1 87 ? -7.661 -5.684 10.019 1.00 96.56 87 PRO A C 1
ATOM 681 O O . PRO A 1 87 ? -6.440 -5.679 9.866 1.00 96.56 87 PRO A O 1
ATOM 684 N N . LEU A 1 88 ? -8.295 -4.731 10.713 1.00 96.62 88 LEU A N 1
ATOM 685 C CA . LEU A 1 88 ? -7.621 -3.536 11.238 1.00 96.62 88 LEU A CA 1
ATOM 686 C C . LEU A 1 88 ? -6.392 -3.870 12.099 1.00 96.62 88 LEU A C 1
ATOM 688 O O . LEU A 1 88 ? -5.373 -3.198 11.986 1.00 96.62 88 LE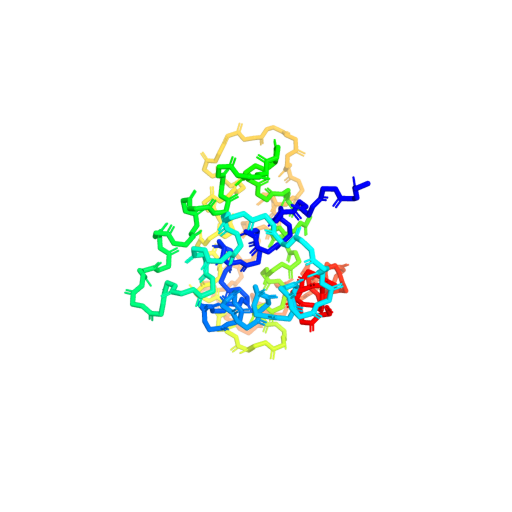U A O 1
ATOM 692 N N . LYS A 1 89 ? -6.438 -4.955 12.882 1.00 96.44 89 LYS A N 1
ATOM 693 C CA . LYS A 1 89 ? -5.305 -5.432 13.699 1.00 96.44 89 LYS A CA 1
ATOM 694 C C . LYS A 1 89 ? -4.011 -5.712 12.908 1.00 96.44 89 LYS A C 1
ATOM 696 O O . LYS A 1 89 ? -2.940 -5.678 13.498 1.00 96.44 89 LYS A O 1
ATOM 701 N N . ASP A 1 90 ? -4.102 -5.974 11.601 1.00 93.81 90 ASP A N 1
ATOM 702 C CA . ASP A 1 90 ? -2.950 -6.248 10.722 1.00 93.81 90 ASP A CA 1
ATOM 703 C C . ASP A 1 90 ? -2.469 -4.980 9.976 1.00 93.81 90 ASP A C 1
ATOM 705 O O . ASP A 1 90 ? -1.482 -5.011 9.233 1.00 93.81 90 ASP A O 1
ATOM 709 N N . ILE A 1 91 ? -3.195 -3.868 10.123 1.00 95.25 91 ILE A N 1
ATOM 710 C CA . ILE A 1 91 ? -2.952 -2.577 9.459 1.00 95.25 91 ILE A CA 1
ATOM 711 C C . ILE A 1 91 ? -2.480 -1.542 10.484 1.00 95.25 91 ILE A C 1
ATOM 713 O O . ILE A 1 91 ? -1.507 -0.826 10.251 1.00 95.25 91 ILE A O 1
ATOM 717 N N . LEU A 1 92 ? -3.148 -1.498 11.638 1.00 95.12 92 LEU A N 1
ATOM 718 C CA . LEU A 1 92 ? -2.929 -0.520 12.695 1.00 95.12 92 LEU A CA 1
ATOM 719 C C . LEU A 1 92 ? -1.476 -0.485 13.204 1.00 95.12 92 LEU A C 1
ATOM 721 O O . LEU A 1 92 ? -0.934 0.618 13.290 1.00 95.12 92 LEU A O 1
ATOM 725 N N . PRO A 1 93 ? -0.777 -1.619 13.438 1.00 94.56 93 PRO A N 1
ATOM 726 C CA . PRO A 1 93 ? 0.633 -1.578 13.832 1.00 94.56 93 PRO A CA 1
ATOM 727 C C . PRO A 1 93 ? 1.528 -0.894 12.792 1.00 94.56 93 PRO A C 1
ATOM 729 O O . PRO A 1 93 ? 2.439 -0.156 13.155 1.00 94.56 93 PRO A O 1
ATOM 732 N N . THR A 1 94 ? 1.244 -1.085 11.499 1.00 93.81 94 THR A N 1
ATOM 733 C CA . THR A 1 94 ? 1.998 -0.445 10.412 1.00 93.81 94 THR A CA 1
ATOM 734 C C . THR A 1 94 ? 1.770 1.068 10.403 1.00 93.81 94 THR A C 1
ATOM 736 O O . THR A 1 94 ? 2.714 1.835 10.226 1.00 93.81 94 THR A O 1
ATOM 739 N N . MET A 1 95 ? 0.531 1.519 10.633 1.00 94.25 95 MET A N 1
ATOM 740 C CA . MET A 1 95 ? 0.219 2.947 10.772 1.00 94.25 95 MET A CA 1
ATOM 741 C C . MET A 1 95 ? 0.923 3.550 11.993 1.00 94.25 95 MET A C 1
ATOM 743 O O . MET A 1 95 ? 1.535 4.614 11.897 1.00 94.25 95 MET A O 1
ATOM 747 N N . TYR A 1 96 ? 0.899 2.840 13.122 1.00 93.25 96 TYR A N 1
ATOM 748 C CA . TYR A 1 96 ? 1.565 3.261 14.350 1.00 93.25 96 TYR A CA 1
ATOM 749 C C . TYR A 1 96 ? 3.082 3.403 14.164 1.00 93.25 96 TYR A C 1
ATOM 751 O O . TYR A 1 96 ? 3.670 4.410 14.558 1.00 93.25 96 TYR A O 1
ATOM 759 N N . GLU A 1 97 ? 3.730 2.431 13.520 1.00 92.12 97 GLU A N 1
ATOM 760 C CA . GLU A 1 97 ? 5.161 2.493 13.217 1.00 92.12 97 GLU A CA 1
ATOM 761 C C . GLU A 1 97 ? 5.503 3.696 12.327 1.00 92.12 97 GLU A C 1
ATOM 763 O O . GLU A 1 97 ? 6.415 4.467 12.640 1.00 92.12 97 GLU A O 1
ATOM 768 N N . ARG A 1 98 ? 4.726 3.906 11.257 1.00 91.31 98 ARG A N 1
ATOM 769 C CA . ARG A 1 98 ? 4.953 4.982 10.284 1.00 91.31 98 ARG A CA 1
ATOM 770 C C . ARG A 1 98 ? 4.810 6.374 10.900 1.00 91.31 98 ARG A C 1
ATOM 772 O O . ARG A 1 98 ? 5.634 7.240 10.607 1.00 91.31 98 ARG A O 1
ATOM 779 N N . PHE A 1 99 ? 3.791 6.604 11.728 1.00 91.25 99 PHE A N 1
ATOM 780 C CA . PHE A 1 99 ? 3.433 7.947 12.204 1.00 91.25 99 PHE A CA 1
ATOM 781 C C . PHE A 1 99 ? 3.833 8.225 13.659 1.00 91.25 99 PHE A C 1
ATOM 783 O O . PHE A 1 99 ? 4.297 9.325 13.957 1.00 91.25 99 PHE A O 1
ATOM 790 N N . CYS A 1 100 ? 3.695 7.253 14.563 1.00 88.94 100 CYS A N 1
ATOM 791 C CA . CYS A 1 100 ? 3.880 7.473 16.001 1.00 88.94 100 CYS A CA 1
ATOM 792 C C . CYS A 1 100 ? 5.329 7.238 16.456 1.00 88.94 100 CYS A C 1
ATOM 794 O O . CYS A 1 100 ? 5.826 7.958 17.321 1.00 88.94 100 CYS A O 1
ATOM 796 N N . LEU A 1 101 ? 6.034 6.259 15.874 1.00 86.81 101 LEU A N 1
ATOM 797 C CA . LEU A 1 101 ? 7.422 5.943 16.258 1.00 86.81 101 LEU A CA 1
ATOM 798 C C . LEU A 1 101 ? 8.471 6.807 15.548 1.00 86.81 101 LEU A C 1
ATOM 800 O O . LEU A 1 101 ? 9.59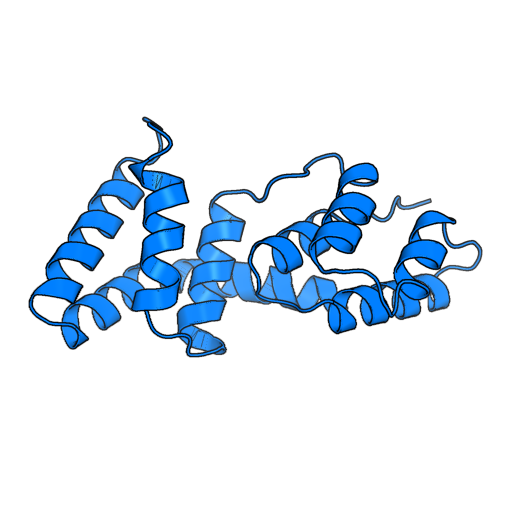4 6.948 16.031 1.00 86.81 101 LEU A O 1
ATOM 804 N N . SER A 1 102 ? 8.110 7.429 14.429 1.00 75.38 102 SER A N 1
ATOM 805 C CA . SER A 1 102 ? 9.022 8.206 13.584 1.00 75.38 102 SER A CA 1
ATOM 806 C C . SER A 1 102 ? 9.343 9.616 14.120 1.00 75.38 102 SER A C 1
ATOM 808 O O . SER A 1 102 ? 10.114 10.348 13.501 1.00 75.38 102 SER A O 1
ATOM 810 N N . ASN A 1 103 ? 8.808 9.996 15.292 1.00 65.88 103 ASN A N 1
ATOM 811 C CA . ASN A 1 103 ? 9.033 11.278 15.987 1.00 65.88 103 ASN A CA 1
ATOM 812 C C . ASN A 1 103 ? 8.805 12.521 15.094 1.00 65.88 103 ASN A C 1
ATOM 814 O O . ASN A 1 103 ? 9.474 13.554 15.225 1.00 65.88 103 ASN A O 1
ATOM 818 N N . ARG A 1 104 ? 7.860 12.401 14.155 1.00 72.00 104 ARG A N 1
ATOM 819 C CA . ARG A 1 104 ? 7.535 13.414 13.150 1.00 72.00 104 ARG A CA 1
ATOM 820 C C . ARG A 1 104 ? 6.615 14.478 13.733 1.00 72.00 104 ARG A C 1
ATOM 822 O O . ARG A 1 104 ? 5.556 14.182 14.277 1.00 72.0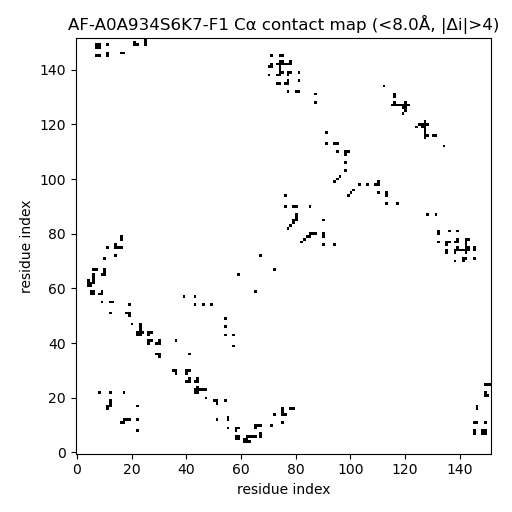0 104 ARG A O 1
ATOM 829 N N . LYS A 1 105 ? 7.038 15.741 13.658 1.00 70.44 105 LYS A N 1
ATOM 830 C CA . LYS A 1 105 ? 6.317 16.875 14.267 1.00 70.44 105 LYS A CA 1
ATOM 831 C C . LYS A 1 105 ? 5.190 17.422 13.394 1.00 70.44 105 LYS A C 1
ATOM 833 O O . LYS A 1 105 ? 4.365 18.175 13.904 1.00 70.44 105 LYS A O 1
ATOM 838 N N . ASP A 1 106 ? 5.212 17.089 12.115 1.00 79.12 106 ASP A N 1
ATOM 839 C CA . ASP A 1 106 ? 4.316 17.526 11.048 1.00 79.12 106 ASP A CA 1
ATOM 840 C C . ASP A 1 106 ? 3.056 16.662 10.918 1.00 79.12 106 ASP A C 1
ATOM 842 O O . ASP A 1 106 ? 2.059 17.152 10.408 1.00 79.12 106 ASP A O 1
ATOM 846 N N . ALA A 1 107 ? 3.051 15.443 11.464 1.00 78.69 107 ALA A N 1
ATOM 847 C CA . ALA A 1 107 ? 1.932 14.499 11.358 1.00 78.69 107 ALA A CA 1
ATOM 848 C C . ALA A 1 107 ? 1.052 14.439 12.622 1.00 78.69 107 ALA A C 1
ATOM 850 O O . ALA A 1 107 ? 0.680 13.364 13.093 1.00 78.69 107 ALA A O 1
ATOM 851 N N . ARG A 1 108 ? 0.802 15.587 13.267 1.00 80.44 108 ARG A N 1
ATOM 852 C CA . ARG A 1 108 ? 0.100 15.612 14.568 1.00 80.44 108 ARG A CA 1
ATOM 853 C C . ARG A 1 108 ? -1.336 15.111 14.476 1.00 80.44 108 ARG A C 1
ATOM 855 O O . ARG A 1 108 ? -1.788 14.456 15.414 1.00 80.44 108 ARG A O 1
ATOM 862 N N . ASP A 1 109 ? -2.020 15.422 13.382 1.00 88.00 109 ASP A N 1
ATOM 863 C CA . ASP A 1 109 ? -3.426 15.070 13.201 1.00 88.00 109 ASP A CA 1
ATOM 864 C C . ASP A 1 109 ? -3.565 13.563 12.946 1.00 88.00 109 ASP A C 1
ATOM 866 O O . ASP A 1 109 ? -4.374 12.901 13.598 1.00 88.00 109 ASP A O 1
ATOM 870 N N . GLU A 1 110 ? -2.700 12.987 12.103 1.00 92.06 110 GLU A N 1
ATOM 871 C CA . GLU A 1 110 ? -2.644 11.544 11.855 1.00 92.06 110 GLU A CA 1
ATOM 872 C C . GLU A 1 110 ? -2.273 10.772 13.123 1.00 92.06 110 GLU A C 1
ATOM 874 O O . GLU A 1 110 ? -2.914 9.775 13.444 1.00 92.06 110 GLU A O 1
ATOM 879 N N . VAL A 1 111 ? -1.278 11.243 13.883 1.00 92.06 111 VAL A N 1
ATOM 880 C CA . VAL A 1 111 ? -0.885 10.619 15.157 1.00 92.06 111 VAL A CA 1
ATOM 881 C C . VAL A 1 111 ? -2.045 10.629 16.152 1.00 92.06 111 VAL A C 1
ATOM 883 O O . VAL A 1 111 ? -2.333 9.601 16.764 1.00 92.06 111 VAL A O 1
ATOM 886 N N . GLY A 1 112 ? -2.736 11.764 16.303 1.00 93.38 112 GLY A N 1
ATOM 887 C CA . GLY A 1 112 ? -3.903 11.870 17.180 1.00 93.38 112 GLY A CA 1
ATOM 888 C C . GLY A 1 112 ? -5.019 10.905 16.779 1.00 93.38 112 GLY A C 1
ATOM 889 O O . GLY A 1 112 ? -5.594 10.239 17.639 1.00 93.38 112 GLY A O 1
ATOM 890 N N . MET A 1 113 ? -5.277 10.780 15.477 1.00 96.12 113 MET A N 1
ATOM 891 C CA . MET A 1 113 ? -6.281 9.858 14.958 1.00 96.12 113 MET A CA 1
ATOM 892 C C . MET A 1 113 ? -5.888 8.390 15.150 1.00 96.12 113 MET A C 1
ATOM 894 O O . MET A 1 113 ? -6.720 7.582 15.542 1.00 96.12 113 MET A O 1
ATOM 898 N N . ILE A 1 114 ? -4.619 8.034 14.943 1.00 95.50 114 ILE A N 1
ATOM 899 C CA . ILE A 1 114 ? -4.133 6.664 15.151 1.00 95.50 114 ILE A CA 1
ATOM 900 C C . ILE A 1 114 ? -4.257 6.255 16.619 1.00 95.50 114 ILE A C 1
ATOM 902 O O . ILE A 1 114 ? -4.707 5.146 16.890 1.00 95.50 114 ILE A O 1
ATOM 906 N N . TYR A 1 115 ? -3.927 7.142 17.564 1.00 95.38 115 TYR A N 1
ATOM 907 C CA . TYR A 1 115 ? -4.149 6.872 18.988 1.00 95.38 115 TYR A CA 1
ATOM 908 C C . TYR A 1 115 ? -5.632 6.713 19.330 1.00 95.38 115 TYR A C 1
ATOM 910 O O . TYR A 1 115 ? -5.971 5.846 20.128 1.00 95.38 115 TYR A O 1
ATOM 918 N N . LEU A 1 116 ? -6.512 7.521 18.728 1.00 96.94 116 LEU A N 1
ATOM 919 C CA . LEU A 1 116 ? -7.956 7.371 18.914 1.00 96.94 116 LEU A CA 1
ATOM 920 C C . LEU A 1 116 ? -8.450 6.020 18.382 1.00 96.94 116 LEU A C 1
ATOM 922 O O . LEU A 1 116 ? -9.201 5.340 19.070 1.00 96.94 116 LEU A O 1
ATOM 926 N N . ILE A 1 117 ? -8.015 5.625 17.183 1.00 97.81 117 ILE A N 1
ATOM 927 C CA . ILE A 1 117 ? -8.366 4.335 16.579 1.00 97.81 117 ILE A CA 1
ATOM 928 C C . ILE A 1 117 ? -7.878 3.177 17.453 1.00 97.81 117 ILE A C 1
ATOM 930 O O . ILE A 1 117 ? -8.629 2.228 17.645 1.00 97.81 117 ILE A O 1
ATOM 934 N N . ASP A 1 118 ? -6.642 3.238 17.955 1.00 96.62 118 ASP A N 1
ATOM 935 C CA . ASP A 1 118 ? -6.054 2.198 18.808 1.00 96.62 118 ASP A CA 1
ATOM 936 C C . ASP A 1 118 ? -6.811 2.049 20.130 1.00 96.62 118 ASP A C 1
ATOM 938 O O . ASP A 1 118 ? -7.237 0.944 20.463 1.00 96.62 118 ASP A O 1
ATOM 942 N N . ASP A 1 119 ? -7.076 3.165 20.817 1.00 97.19 119 ASP A N 1
ATOM 943 C CA . ASP A 1 119 ? -7.871 3.179 22.047 1.00 97.19 119 ASP A CA 1
ATOM 944 C C . ASP A 1 119 ? -9.273 2.615 21.788 1.00 97.19 119 ASP A C 1
ATOM 946 O O . ASP A 1 119 ? -9.690 1.654 22.433 1.00 97.19 119 ASP A O 1
ATOM 950 N N . GLU A 1 120 ? -9.981 3.134 20.777 1.00 98.00 120 GLU A N 1
ATOM 951 C CA . GLU A 1 120 ? -11.309 2.641 20.409 1.00 98.00 120 GLU A CA 1
ATOM 952 C C . GLU A 1 120 ? -11.312 1.169 20.020 1.00 98.00 120 GLU A C 1
ATOM 954 O O . GLU A 1 120 ? -12.228 0.455 20.411 1.00 98.00 120 GLU A O 1
ATOM 959 N N . PHE A 1 121 ? -10.304 0.690 19.294 1.00 97.12 121 PHE A N 1
ATOM 960 C CA . PHE A 1 121 ? -10.220 -0.708 18.893 1.00 97.12 121 PHE A CA 1
ATOM 961 C C . PHE A 1 121 ? -9.969 -1.651 20.076 1.00 97.12 121 PHE A C 1
ATOM 963 O O . PHE A 1 121 ? -10.490 -2.769 20.061 1.00 97.12 121 PHE A O 1
ATOM 970 N N . ASP A 1 122 ? -9.219 -1.215 21.094 1.00 96.31 122 ASP A N 1
ATOM 971 C CA . ASP A 1 122 ? -8.959 -2.001 22.305 1.00 96.31 122 ASP A CA 1
ATOM 972 C C . ASP A 1 122 ? -10.233 -2.201 23.145 1.00 96.31 122 ASP A C 1
ATOM 974 O O . ASP A 1 122 ? -10.522 -3.320 23.580 1.00 96.31 122 ASP A O 1
ATOM 978 N N . TRP A 1 123 ? -11.052 -1.154 23.329 1.00 96.00 123 TRP A N 1
ATOM 979 C CA . TRP A 1 123 ? -12.262 -1.245 24.163 1.00 96.00 123 TRP A CA 1
ATOM 980 C C . TRP A 1 123 ? -13.557 -1.583 23.398 1.00 96.00 123 TRP A C 1
ATOM 982 O O . TRP A 1 123 ? -14.458 -2.196 23.979 1.00 96.00 123 TRP A O 1
ATOM 992 N N . ASP A 1 124 ? -13.667 -1.229 22.114 1.00 97.81 124 ASP A N 1
ATOM 993 C CA . ASP A 1 124 ? -14.762 -1.592 21.200 1.00 97.81 124 ASP A CA 1
ATOM 994 C C . ASP A 1 124 ? -14.235 -1.784 19.760 1.00 97.81 124 ASP A C 1
ATOM 996 O O . ASP A 1 124 ? -14.227 -0.851 18.945 1.00 97.81 124 ASP A O 1
ATOM 1000 N N . PRO A 1 125 ? -13.870 -3.025 19.381 1.00 96.62 125 PRO A N 1
ATOM 1001 C CA . PRO A 1 125 ? -13.321 -3.313 18.059 1.00 96.62 125 PRO A CA 1
ATOM 1002 C C . PRO A 1 125 ? -14.202 -2.846 16.894 1.00 96.62 125 PRO A C 1
ATOM 1004 O O . PRO A 1 125 ? -13.688 -2.497 15.831 1.00 96.62 125 PRO A O 1
ATOM 1007 N N . GLY A 1 126 ? -15.530 -2.841 17.067 1.00 97.38 126 GLY A N 1
ATOM 1008 C CA . GLY A 1 126 ? -16.459 -2.385 16.035 1.00 97.38 126 GLY A CA 1
ATOM 1009 C C . GLY A 1 126 ? -16.357 -0.880 15.807 1.00 97.38 126 GLY A C 1
ATOM 1010 O O . GLY A 1 126 ? -16.337 -0.431 14.658 1.00 97.38 126 GLY A O 1
ATOM 1011 N N . ARG A 1 127 ? -16.232 -0.116 16.894 1.00 97.56 127 ARG A N 1
ATOM 1012 C CA . ARG A 1 127 ? -16.027 1.331 16.846 1.00 97.56 127 ARG A CA 1
ATOM 1013 C C . ARG A 1 127 ? -14.658 1.694 16.277 1.00 97.56 127 ARG A C 1
ATOM 1015 O O . ARG A 1 127 ? -14.615 2.480 15.337 1.00 97.56 127 ARG A O 1
ATOM 1022 N N . GLY A 1 128 ? -13.581 1.053 16.735 1.00 97.56 128 GLY A N 1
ATOM 1023 C CA . GLY A 1 128 ? -12.238 1.291 16.188 1.00 97.56 128 GLY A CA 1
ATOM 1024 C C . GLY A 1 128 ? -12.158 1.028 14.679 1.00 97.56 128 GLY A C 1
ATOM 1025 O O . GLY A 1 128 ? -11.579 1.816 13.932 1.00 97.56 128 GLY A O 1
ATOM 1026 N N . VAL A 1 129 ? -12.823 -0.030 14.189 1.00 98.00 129 VAL A N 1
ATOM 1027 C CA . VAL A 1 129 ? -12.949 -0.282 12.742 1.00 98.00 129 VAL A CA 1
ATOM 1028 C C . VAL A 1 129 ? -13.736 0.823 12.040 1.00 98.00 129 VAL A C 1
ATOM 1030 O O . VAL A 1 129 ? -13.322 1.247 10.965 1.00 98.00 129 VAL A O 1
ATOM 1033 N N . ALA A 1 130 ? -14.852 1.293 12.599 1.00 98.06 130 ALA A N 1
ATOM 1034 C CA . ALA A 1 130 ? -15.637 2.369 11.993 1.00 98.06 130 ALA A CA 1
ATOM 1035 C C . ALA A 1 130 ? -14.822 3.669 11.867 1.00 98.06 130 ALA A C 1
ATOM 1037 O O . ALA A 1 130 ? -14.752 4.235 10.777 1.00 98.06 130 ALA A O 1
ATOM 1038 N N . THR A 1 131 ? -14.133 4.070 12.934 1.00 98.19 131 THR A N 1
ATOM 1039 C CA . THR A 1 131 ? -13.277 5.265 12.961 1.00 98.19 131 THR A CA 1
ATOM 1040 C C . THR A 1 131 ? -12.102 5.141 11.995 1.00 98.19 131 THR A C 1
ATOM 1042 O O . THR A 1 131 ? -11.813 6.072 11.246 1.00 98.19 131 THR A O 1
ATOM 1045 N N . ALA A 1 132 ? -11.462 3.968 11.922 1.00 97.94 132 ALA A N 1
ATOM 1046 C CA . ALA A 1 132 ? -10.396 3.725 10.953 1.00 97.94 132 ALA A CA 1
ATOM 1047 C C . ALA A 1 132 ? -10.883 3.848 9.504 1.00 97.94 132 ALA A C 1
ATOM 1049 O O . ALA A 1 132 ? -10.163 4.376 8.659 1.00 97.94 132 ALA A O 1
ATOM 1050 N N . LYS A 1 133 ? -12.102 3.379 9.209 1.00 97.94 133 LYS A N 1
ATOM 1051 C CA . LYS A 1 133 ? -12.696 3.522 7.875 1.00 97.94 133 LYS A CA 1
ATOM 1052 C C . LYS A 1 133 ? -12.964 4.982 7.536 1.00 97.94 133 LYS A C 1
ATOM 1054 O O . LYS A 1 133 ? -12.561 5.401 6.461 1.00 97.94 133 LYS A O 1
ATOM 1059 N N . GLU A 1 134 ? -13.576 5.741 8.442 1.00 97.94 134 GLU A N 1
ATOM 1060 C CA . GLU A 1 134 ? -13.837 7.173 8.238 1.00 97.94 134 GLU A CA 1
ATOM 1061 C C . GLU A 1 134 ? -12.536 7.956 8.013 1.00 97.94 134 GLU A C 1
ATOM 1063 O O . GLU A 1 134 ? -12.451 8.782 7.107 1.00 97.94 134 GLU A O 1
ATOM 1068 N N . PHE A 1 135 ? -11.489 7.643 8.780 1.00 97.38 135 PHE A N 1
ATOM 1069 C CA . PHE A 1 135 ? -10.179 8.266 8.613 1.00 97.38 135 PHE A CA 1
ATOM 1070 C C . PHE A 1 135 ? -9.505 7.913 7.278 1.00 97.38 135 PHE A C 1
ATOM 1072 O O . PHE A 1 135 ? -8.887 8.774 6.655 1.00 97.38 135 PHE A O 1
ATOM 1079 N N . LEU A 1 136 ? -9.597 6.655 6.835 1.00 97.62 136 LEU A N 1
ATOM 1080 C CA . LEU A 1 136 ? -8.888 6.163 5.649 1.00 97.62 136 LEU A CA 1
ATOM 1081 C C . LEU A 1 136 ? -9.655 6.358 4.332 1.00 97.62 136 LEU A C 1
ATOM 1083 O O . LEU A 1 136 ? -9.031 6.383 3.269 1.00 97.62 136 LEU A O 1
ATOM 1087 N N . GLU A 1 137 ? -10.979 6.506 4.372 1.00 96.94 137 GLU A N 1
ATOM 1088 C CA . GLU A 1 137 ? -11.838 6.664 3.191 1.00 96.94 137 GLU A CA 1
ATOM 1089 C C . GLU A 1 137 ? -11.397 7.799 2.243 1.00 96.94 137 GLU A C 1
ATOM 1091 O O . GLU A 1 137 ? -11.329 7.546 1.036 1.00 96.94 137 GLU A O 1
ATOM 1096 N N . PRO A 1 138 ? -10.986 8.994 2.720 1.00 97.31 138 PRO A N 1
ATOM 1097 C CA . PRO A 1 138 ? -10.505 10.067 1.845 1.00 97.31 138 PRO A CA 1
ATOM 1098 C C . PRO A 1 138 ? -9.297 9.688 0.974 1.00 97.31 138 PRO A C 1
ATOM 1100 O O . PRO A 1 138 ? -9.066 10.311 -0.061 1.00 97.31 138 PRO A O 1
ATOM 1103 N N . TYR A 1 139 ? -8.528 8.669 1.370 1.00 96.94 139 TYR A N 1
ATOM 1104 C CA . TYR A 1 139 ? -7.321 8.228 0.669 1.00 96.94 139 TYR A CA 1
ATOM 1105 C C . TYR A 1 139 ? -7.574 7.061 -0.294 1.00 96.94 139 TYR A C 1
ATOM 1107 O O . TYR A 1 139 ? -6.656 6.643 -1.002 1.00 96.94 139 TYR A O 1
ATOM 1115 N N . LEU A 1 140 ? -8.790 6.502 -0.328 1.00 96.25 140 LEU A N 1
ATOM 1116 C CA . LEU A 1 140 ? -9.095 5.280 -1.079 1.00 96.25 140 LEU A CA 1
ATOM 1117 C C . LEU A 1 140 ? -8.823 5.410 -2.575 1.00 96.25 140 LEU A C 1
ATOM 1119 O O . LEU A 1 140 ? -8.167 4.548 -3.154 1.00 96.25 140 LEU A O 1
ATOM 1123 N N . GLU A 1 141 ? -9.257 6.507 -3.191 1.00 95.69 141 GLU A N 1
ATOM 1124 C CA . GLU A 1 141 ? -9.039 6.724 -4.624 1.00 95.69 141 GLU A CA 1
ATOM 1125 C C . GLU A 1 141 ? -7.547 6.810 -4.964 1.00 95.69 141 GLU A C 1
ATOM 1127 O O . GLU A 1 141 ? -7.106 6.211 -5.940 1.00 95.69 141 GLU A O 1
ATOM 1132 N N . ARG A 1 142 ? -6.731 7.445 -4.110 1.00 93.06 142 ARG A N 1
ATOM 1133 C CA . ARG A 1 142 ? -5.270 7.475 -4.296 1.00 93.06 142 ARG A CA 1
ATOM 1134 C C . ARG A 1 142 ? -4.667 6.072 -4.220 1.00 93.06 142 ARG A C 1
ATOM 1136 O O . ARG A 1 142 ? -3.806 5.737 -5.029 1.00 93.06 142 ARG A O 1
ATOM 1143 N N . GLY A 1 143 ? -5.126 5.252 -3.276 1.00 93.25 143 GLY A N 1
ATOM 1144 C CA . GLY A 1 143 ? -4.712 3.855 -3.163 1.00 93.25 143 GLY A CA 1
ATOM 1145 C C . GLY A 1 143 ? -5.110 3.010 -4.373 1.00 93.25 143 GLY A C 1
ATOM 1146 O O . GLY A 1 143 ? -4.320 2.197 -4.849 1.00 93.25 143 GLY A O 1
ATOM 1147 N N . ARG A 1 144 ? -6.313 3.220 -4.911 1.00 95.00 144 ARG A N 1
ATOM 1148 C CA . ARG A 1 144 ? -6.771 2.543 -6.130 1.00 95.00 144 ARG A CA 1
ATOM 1149 C C . ARG A 1 144 ? -5.948 2.949 -7.341 1.00 95.00 144 ARG A C 1
ATOM 1151 O O . ARG A 1 144 ? -5.496 2.059 -8.051 1.00 95.00 144 ARG A O 1
ATOM 1158 N N . SER A 1 145 ? -5.665 4.242 -7.521 1.00 92.06 145 SER A N 1
ATOM 1159 C CA . SER A 1 145 ? -4.769 4.711 -8.587 1.00 92.06 145 SER A CA 1
ATOM 1160 C C . SER A 1 145 ? -3.392 4.057 -8.487 1.00 92.06 145 SER A C 1
ATOM 1162 O O . SER A 1 145 ? -2.881 3.565 -9.488 1.00 92.06 145 SER A O 1
ATOM 1164 N N . LEU A 1 146 ? -2.838 3.945 -7.271 1.00 88.81 146 LEU A N 1
ATOM 1165 C CA . LEU A 1 146 ? -1.571 3.249 -7.043 1.00 88.81 146 LEU A CA 1
ATOM 1166 C C . LEU A 1 146 ? -1.617 1.802 -7.561 1.00 88.81 146 LEU A C 1
ATOM 1168 O O . LEU A 1 146 ? -0.668 1.360 -8.192 1.00 88.81 146 LEU A O 1
ATOM 1172 N N . VAL A 1 147 ? -2.717 1.072 -7.349 1.00 90.50 147 VAL A N 1
ATOM 1173 C CA . VAL A 1 147 ? -2.884 -0.307 -7.846 1.00 90.50 147 VAL A CA 1
ATOM 1174 C C . VAL A 1 147 ? -3.155 -0.345 -9.355 1.00 90.50 147 VAL A C 1
ATOM 1176 O O . VAL A 1 147 ? -2.607 -1.196 -10.055 1.00 90.50 147 VAL A O 1
ATOM 1179 N N . GLU A 1 148 ? -3.984 0.549 -9.885 1.00 88.94 148 GLU A N 1
ATOM 1180 C CA . GLU A 1 148 ? -4.346 0.599 -11.308 1.00 88.94 148 GLU A CA 1
ATOM 1181 C C . GLU A 1 148 ? -3.155 0.922 -12.207 1.00 88.94 148 GLU A C 1
ATOM 1183 O O . GLU A 1 148 ? -2.995 0.303 -13.260 1.00 88.94 148 GLU A O 1
ATOM 1188 N N . GLU A 1 149 ? -2.276 1.824 -11.779 1.00 82.00 149 GLU A N 1
ATOM 1189 C CA . GLU A 1 149 ? -1.059 2.176 -12.514 1.00 82.00 149 GLU A CA 1
ATOM 1190 C C . GLU A 1 149 ? -0.075 1.004 -12.625 1.00 82.00 149 GLU A C 1
ATOM 1192 O O . GLU A 1 149 ? 0.710 0.935 -13.569 1.00 82.00 149 GLU A O 1
ATOM 1197 N N . THR A 1 150 ? -0.153 0.028 -11.714 1.00 79.75 150 THR A N 1
ATOM 1198 C CA . THR A 1 150 ? 0.630 -1.215 -11.823 1.00 79.75 150 THR A CA 1
ATOM 1199 C C . THR A 1 150 ? -0.005 -2.233 -12.770 1.00 79.75 150 THR A C 1
ATOM 1201 O O . THR A 1 150 ? 0.667 -3.144 -13.250 1.00 79.75 150 THR A O 1
ATOM 1204 N N . LYS A 1 151 ? -1.300 -2.094 -13.074 1.00 77.94 151 LYS A N 1
ATOM 1205 C CA . LYS A 1 151 ? -2.047 -2.980 -13.982 1.00 77.94 151 LYS A CA 1
ATOM 1206 C C . LYS A 1 151 ? -2.151 -2.432 -15.405 1.00 77.94 151 LYS A C 1
ATOM 1208 O O . LYS A 1 151 ? -2.365 -3.225 -16.321 1.00 77.94 151 LYS A O 1
ATOM 1213 N N . SER A 1 152 ? -1.975 -1.122 -15.562 1.00 66.19 152 SER A N 1
ATOM 1214 C CA . SER A 1 152 ? -1.977 -0.383 -16.831 1.00 66.19 152 SER A CA 1
ATOM 1215 C C . SER A 1 152 ? -0.617 -0.419 -17.517 1.00 66.19 152 SER A C 1
A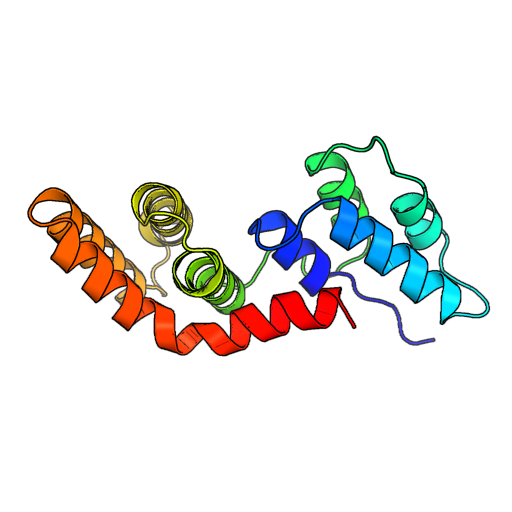TOM 1217 O O . SER A 1 152 ? -0.624 -0.544 -18.751 1.00 66.19 152 SER A O 1
#

Mean predicted aligned error: 4.25 Å

Solvent-accessible surface area (backbone atoms only — not comparable to full-atom values): 8453 Å² total; per-residue (Å²): 132,84,79,79,64,40,35,57,52,40,36,30,43,77,62,62,76,44,55,66,67,49,54,25,52,36,27,48,51,53,43,76,77,35,98,78,56,60,67,69,44,56,52,50,41,69,40,83,82,56,51,67,66,53,50,46,53,59,39,43,76,56,25,96,51,76,64,65,51,70,66,54,48,44,1,34,52,19,34,38,47,72,74,70,59,45,59,60,85,80,45,51,62,60,53,42,52,66,46,60,71,61,75,53,85,86,49,56,68,61,35,53,49,50,53,50,28,52,55,35,33,74,81,36,54,70,56,13,50,51,50,46,47,68,70,25,55,85,28,30,66,58,17,47,48,42,52,48,66,44,75,106

Organism: NCBI:txid454153

Radius of gyration: 17.18 Å; Cα contacts (8 Å, |Δi|>4): 171; chains: 1; bounding box: 34×34×53 Å

Foldseek 3Di:
DPQPQCQLVLLCLVLVVDDLVLQLVLLVVQVVVDPDDDVLSVVSVVVPPPDSVRNLVSSCVRHPHSYDDVLLNLQSLLCVCPVVVPQVVVSLVVLCVVQVVVPDPVCVVSNVLSVVLVVCCVVPVVRSSVSSNVVSVVSNVVSVVSVVVSVD